Protein AF-A0A2N5ZBF5-F1 (afdb_monomer_lite)

Structure (mmCIF, N/CA/C/O backbone):
data_AF-A0A2N5ZBF5-F1
#
_entry.id   AF-A0A2N5ZBF5-F1
#
loop_
_atom_site.group_PDB
_atom_site.id
_atom_site.type_symbol
_atom_site.label_atom_id
_atom_site.label_alt_id
_atom_site.label_comp_id
_atom_site.label_asym_id
_atom_site.label_entity_id
_atom_site.label_seq_id
_atom_site.pdbx_PDB_ins_code
_atom_site.Cartn_x
_atom_site.Cartn_y
_atom_site.Cartn_z
_atom_site.occupancy
_atom_site.B_iso_or_equiv
_atom_site.auth_seq_id
_atom_site.auth_comp_id
_atom_site.auth_asym_id
_atom_site.auth_atom_id
_atom_site.pdbx_PDB_model_num
ATOM 1 N N . MET A 1 1 ? 8.365 -2.110 -18.775 1.00 57.62 1 MET A N 1
ATOM 2 C CA . MET A 1 1 ? 7.641 -2.642 -17.596 1.00 57.62 1 MET A CA 1
ATOM 3 C C . MET A 1 1 ? 6.980 -1.471 -16.875 1.00 57.62 1 MET A C 1
ATOM 5 O O . MET A 1 1 ? 7.666 -0.491 -16.614 1.00 57.62 1 MET A O 1
ATOM 9 N N . ASN A 1 2 ? 5.666 -1.501 -16.633 1.00 87.31 2 ASN A N 1
ATOM 10 C CA . ASN A 1 2 ? 4.962 -0.366 -16.022 1.00 87.31 2 ASN A CA 1
ATOM 11 C C . ASN A 1 2 ? 5.162 -0.381 -14.496 1.00 87.31 2 ASN A C 1
ATOM 13 O O . ASN A 1 2 ? 4.649 -1.259 -13.809 1.00 87.31 2 ASN A O 1
ATOM 17 N N . ILE A 1 3 ? 5.925 0.581 -13.979 1.00 93.19 3 ILE A N 1
ATOM 18 C CA . ILE A 1 3 ? 6.233 0.727 -12.547 1.00 93.19 3 ILE A CA 1
ATOM 19 C C . ILE A 1 3 ? 4.985 0.915 -11.675 1.00 93.19 3 ILE A C 1
ATOM 21 O O . ILE A 1 3 ? 4.956 0.437 -10.548 1.00 93.19 3 ILE A O 1
ATOM 25 N N . ILE A 1 4 ? 3.938 1.560 -12.203 1.00 94.44 4 ILE A N 1
ATOM 26 C CA . ILE A 1 4 ? 2.671 1.760 -11.489 1.00 94.44 4 ILE A CA 1
ATOM 27 C C . ILE A 1 4 ? 1.976 0.410 -11.313 1.00 94.44 4 ILE A C 1
ATOM 29 O O . ILE A 1 4 ? 1.496 0.113 -10.228 1.00 94.44 4 ILE A O 1
ATOM 33 N N . GLY A 1 5 ? 1.998 -0.437 -12.347 1.00 94.88 5 GLY A N 1
ATOM 34 C CA . GLY A 1 5 ? 1.461 -1.797 -12.276 1.00 94.88 5 GLY A CA 1
ATOM 35 C C . GLY A 1 5 ? 2.232 -2.687 -11.298 1.00 94.88 5 GLY A C 1
ATOM 36 O O . GLY A 1 5 ? 1.622 -3.423 -10.532 1.00 94.88 5 GLY A O 1
ATOM 37 N N . GLN A 1 6 ? 3.565 -2.578 -11.260 1.00 95.81 6 GLN A N 1
ATOM 38 C CA . GLN A 1 6 ? 4.382 -3.294 -10.267 1.00 95.81 6 GLN A CA 1
ATOM 39 C C . GLN A 1 6 ? 4.070 -2.838 -8.839 1.00 95.81 6 GLN A C 1
ATOM 41 O O . GLN A 1 6 ? 3.900 -3.662 -7.945 1.00 95.81 6 GLN A O 1
ATOM 46 N N . MET A 1 7 ? 3.959 -1.526 -8.632 1.00 96.94 7 MET A N 1
ATOM 47 C CA . MET A 1 7 ? 3.633 -0.958 -7.329 1.00 96.94 7 MET A CA 1
ATOM 48 C C . MET A 1 7 ? 2.201 -1.313 -6.904 1.00 96.94 7 MET A C 1
ATOM 50 O O . MET A 1 7 ? 1.982 -1.619 -5.739 1.00 96.94 7 MET A O 1
ATOM 54 N N . ALA A 1 8 ? 1.250 -1.369 -7.842 1.00 96.69 8 ALA A N 1
ATOM 55 C CA . ALA A 1 8 ? -0.112 -1.847 -7.599 1.00 96.69 8 ALA A CA 1
ATOM 56 C C . ALA A 1 8 ? -0.129 -3.330 -7.207 1.00 96.69 8 ALA A C 1
ATOM 58 O O . ALA A 1 8 ? -0.789 -3.698 -6.242 1.00 96.69 8 ALA A O 1
ATOM 59 N N . GLY A 1 9 ? 0.650 -4.173 -7.890 1.00 96.19 9 GLY A N 1
ATOM 60 C CA . GLY A 1 9 ? 0.821 -5.575 -7.501 1.00 96.19 9 GLY A CA 1
ATOM 61 C C . GLY A 1 9 ? 1.390 -5.721 -6.089 1.00 96.19 9 GLY A C 1
ATOM 62 O O . GLY A 1 9 ? 0.895 -6.527 -5.311 1.00 96.19 9 GLY A O 1
ATOM 63 N N . ASN A 1 10 ? 2.366 -4.888 -5.721 1.00 96.69 10 ASN A N 1
ATOM 64 C CA . ASN A 1 10 ? 2.939 -4.899 -4.376 1.00 96.69 10 ASN A CA 1
ATOM 65 C C . ASN A 1 10 ? 1.942 -4.417 -3.305 1.00 96.69 10 ASN A C 1
ATOM 67 O O . ASN A 1 10 ? 1.842 -5.044 -2.258 1.00 96.69 10 ASN A O 1
ATOM 71 N N . VAL A 1 11 ? 1.155 -3.366 -3.579 1.00 96.75 11 VAL A N 1
ATOM 72 C CA . VAL A 1 11 ? 0.045 -2.940 -2.700 1.00 96.75 11 VAL A CA 1
ATOM 73 C C . VAL A 1 11 ? -0.944 -4.084 -2.492 1.00 96.75 11 VAL A C 1
ATOM 75 O O . VAL A 1 11 ? -1.324 -4.363 -1.357 1.00 96.75 11 VAL A O 1
ATOM 78 N N . TRP A 1 12 ? -1.352 -4.742 -3.580 1.00 96.94 12 TRP A N 1
ATOM 79 C CA . TRP A 1 12 ? -2.281 -5.863 -3.525 1.00 96.94 12 TRP A CA 1
ATOM 80 C C . TRP A 1 12 ? -1.713 -7.008 -2.687 1.00 96.94 12 TRP A C 1
ATOM 82 O O . TRP A 1 12 ? -2.403 -7.512 -1.813 1.00 96.94 12 TRP A O 1
ATOM 92 N N . GLN A 1 13 ? -0.440 -7.355 -2.886 1.00 96.81 13 GLN A N 1
ATOM 93 C CA . GLN A 1 13 ? 0.220 -8.417 -2.132 1.00 96.81 13 GLN A CA 1
ATOM 94 C C . GLN A 1 13 ? 0.307 -8.096 -0.633 1.00 96.81 13 GLN A C 1
ATOM 96 O O . GLN A 1 13 ? -0.044 -8.939 0.181 1.00 96.81 13 GLN A O 1
ATOM 101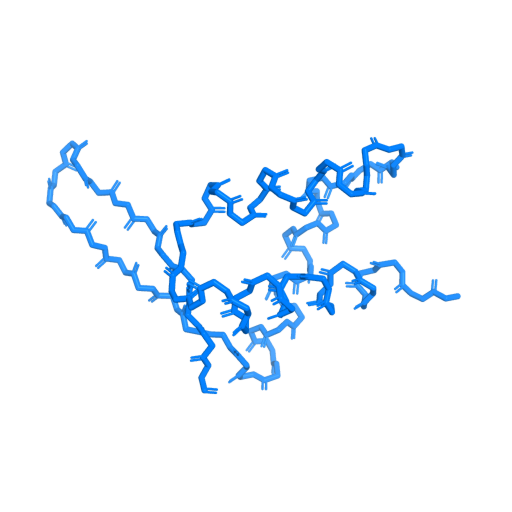 N N . VAL A 1 14 ? 0.675 -6.864 -0.260 1.00 96.44 14 VAL A N 1
ATOM 102 C CA . VAL A 1 14 ? 0.693 -6.433 1.151 1.00 96.44 14 VAL A CA 1
ATOM 103 C C . VAL A 1 14 ? -0.686 -6.593 1.800 1.00 96.44 14 VAL A C 1
ATOM 105 O O . VAL A 1 14 ? -0.780 -7.074 2.924 1.00 96.44 14 VAL A O 1
ATOM 108 N N . LEU A 1 15 ? -1.760 -6.211 1.106 1.00 95.94 15 LEU A N 1
ATOM 109 C CA . LEU A 1 15 ? -3.123 -6.350 1.630 1.00 95.94 15 LEU A CA 1
ATOM 110 C C . LEU A 1 15 ? -3.632 -7.799 1.613 1.00 95.94 15 LEU A C 1
ATOM 112 O O . LEU A 1 15 ? -4.437 -8.168 2.461 1.00 95.94 15 LEU A O 1
ATOM 116 N N . ASN A 1 16 ? -3.1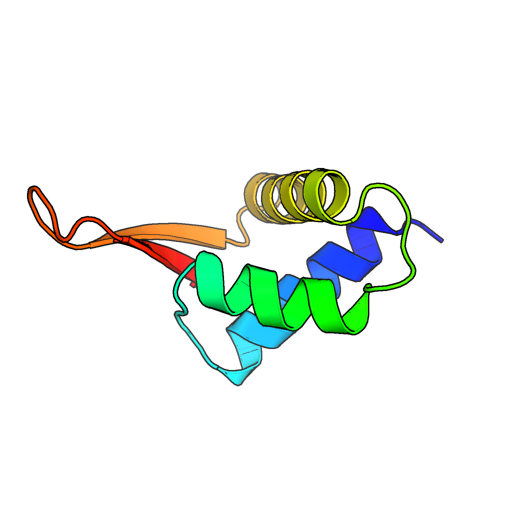80 -8.615 0.664 1.00 96.12 16 ASN A N 1
ATOM 117 C CA . ASN A 1 16 ? -3.507 -10.037 0.599 1.00 96.12 16 ASN A CA 1
ATOM 118 C C . ASN A 1 16 ? -2.864 -10.810 1.760 1.00 96.12 16 ASN A C 1
ATOM 120 O O . ASN A 1 16 ? -3.503 -11.679 2.345 1.00 96.12 16 ASN A O 1
ATOM 124 N N . ASP A 1 17 ? -1.619 -10.473 2.101 1.00 95.38 17 ASP A N 1
ATOM 125 C CA . ASP A 1 17 ? -0.848 -11.181 3.123 1.00 95.38 17 ASP A CA 1
ATOM 126 C C . ASP A 1 17 ? -1.219 -10.714 4.544 1.00 95.38 17 ASP A C 1
ATOM 128 O O . ASP A 1 17 ? -1.359 -11.535 5.450 1.00 95.38 17 ASP A O 1
ATOM 132 N N . ASP A 1 18 ? -1.423 -9.404 4.741 1.00 93.44 18 ASP A N 1
ATOM 133 C CA . ASP A 1 18 ? -1.673 -8.800 6.061 1.00 93.44 18 ASP A CA 1
ATOM 134 C C . ASP A 1 18 ? -3.153 -8.447 6.328 1.00 93.44 18 ASP A C 1
ATOM 136 O O . ASP A 1 18 ? -3.494 -7.961 7.414 1.00 93.44 18 ASP A O 1
ATOM 140 N N . GLY A 1 19 ? -4.035 -8.638 5.344 1.00 92.94 19 GLY A N 1
ATOM 141 C CA . GLY A 1 19 ? -5.442 -8.241 5.406 1.00 92.94 19 GLY A CA 1
ATOM 142 C C . GLY A 1 19 ? -5.650 -6.721 5.387 1.00 92.94 19 GLY A C 1
ATOM 143 O O . GLY A 1 19 ? -4.847 -5.955 4.849 1.00 92.94 19 GLY A O 1
ATOM 144 N N . GLN A 1 20 ? -6.752 -6.259 5.993 1.00 94.50 20 GLN A N 1
ATOM 145 C CA . GLN A 1 20 ? -7.050 -4.830 6.108 1.00 94.50 20 GLN A CA 1
ATOM 146 C C . GLN A 1 20 ? -5.929 -4.104 6.871 1.00 94.50 20 GLN A C 1
ATOM 148 O O . GLN A 1 20 ? -5.639 -4.412 8.029 1.00 94.50 20 GLN A O 1
ATOM 153 N N . GLN A 1 21 ? -5.342 -3.075 6.260 1.00 95.94 21 GLN A N 1
ATOM 154 C CA . GLN A 1 21 ? -4.236 -2.307 6.841 1.00 95.94 21 GLN A CA 1
ATOM 155 C C . GLN A 1 21 ? -4.491 -0.803 6.747 1.00 95.94 21 GLN A C 1
ATOM 157 O O . GLN A 1 21 ? -5.214 -0.317 5.875 1.00 95.94 21 GLN A O 1
ATOM 162 N N . GLN A 1 22 ? -3.882 -0.023 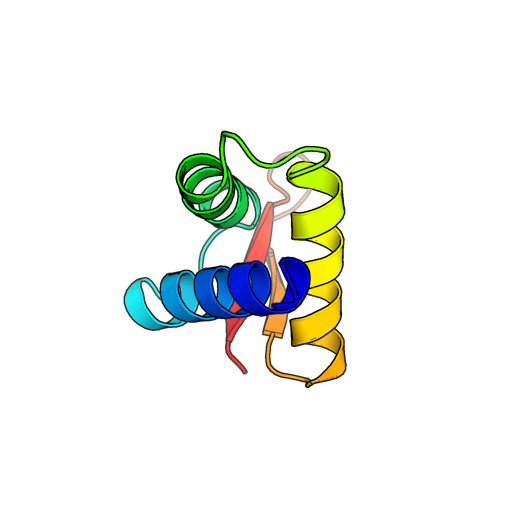7.643 1.00 95.75 22 GLN A N 1
ATOM 163 C CA . GLN A 1 22 ? -3.980 1.431 7.557 1.00 95.75 22 GLN A CA 1
ATOM 164 C C . GLN A 1 22 ? -3.243 1.928 6.305 1.00 95.75 22 GLN A C 1
ATOM 166 O O . GLN A 1 22 ? -2.113 1.513 6.048 1.00 95.75 22 GLN A O 1
ATOM 171 N N . TYR A 1 23 ? -3.815 2.897 5.584 1.00 95.31 23 TYR A N 1
ATOM 172 C CA . TYR A 1 23 ? -3.207 3.489 4.381 1.00 95.31 23 TYR A CA 1
ATOM 173 C C . TYR A 1 23 ? -1.739 3.887 4.595 1.00 95.31 23 TYR A C 1
ATOM 175 O O . TYR A 1 23 ? -0.882 3.629 3.752 1.00 95.31 23 TYR A O 1
ATOM 183 N N . LYS A 1 24 ? -1.433 4.479 5.758 1.00 94.62 24 LYS A N 1
ATOM 184 C CA . LYS A 1 24 ? -0.071 4.885 6.127 1.00 94.62 24 LYS A CA 1
ATOM 185 C C . LYS A 1 24 ? 0.894 3.693 6.204 1.00 94.62 24 LYS A C 1
ATOM 187 O O . LYS A 1 24 ? 2.000 3.796 5.690 1.00 94.62 24 LYS A O 1
ATOM 192 N N . GLN A 1 25 ? 0.466 2.576 6.791 1.00 95.44 25 GLN A N 1
ATOM 193 C CA . GLN A 1 25 ? 1.291 1.372 6.937 1.00 95.44 25 GLN A CA 1
ATOM 194 C C . GLN A 1 25 ? 1.561 0.716 5.580 1.00 95.44 25 GLN A C 1
ATOM 196 O O . GLN A 1 25 ? 2.698 0.355 5.286 1.00 95.44 25 GLN A O 1
ATOM 201 N N . VAL A 1 26 ? 0.537 0.623 4.722 1.00 96.44 26 VAL A N 1
ATOM 202 C CA . VAL A 1 26 ? 0.698 0.110 3.351 1.00 96.44 26 VAL A CA 1
ATOM 203 C C . VAL A 1 26 ? 1.649 1.003 2.558 1.00 96.44 26 VAL A C 1
ATOM 205 O O . VAL A 1 26 ? 2.573 0.503 1.922 1.00 96.44 26 VAL A O 1
ATOM 208 N N . LYS A 1 27 ? 1.480 2.330 2.647 1.00 96.62 27 LYS A N 1
ATOM 209 C CA . LYS A 1 27 ? 2.382 3.297 2.011 1.00 96.62 27 LYS A CA 1
ATOM 210 C C . LYS A 1 27 ? 3.828 3.074 2.450 1.00 96.62 27 LYS A C 1
ATOM 212 O O . LYS A 1 27 ? 4.697 2.983 1.595 1.00 96.62 27 LYS A O 1
ATOM 217 N N . GLU A 1 28 ? 4.098 2.964 3.746 1.00 96.38 28 GLU A N 1
ATOM 218 C CA . GLU A 1 28 ? 5.459 2.758 4.263 1.00 96.38 28 GLU A CA 1
ATOM 219 C C . GLU A 1 28 ? 6.090 1.456 3.739 1.00 96.38 28 GLU A C 1
ATOM 221 O O . GLU A 1 28 ? 7.187 1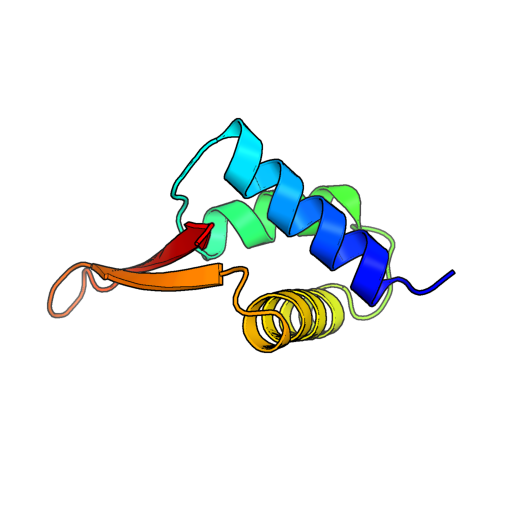.502 3.183 1.00 96.38 28 GLU A O 1
ATOM 226 N N . LYS A 1 29 ? 5.375 0.323 3.817 1.00 96.00 29 LYS A N 1
ATOM 227 C CA . LYS A 1 29 ? 5.854 -0.985 3.323 1.00 96.00 29 LYS A CA 1
ATOM 228 C C . LYS A 1 29 ? 6.175 -0.965 1.825 1.00 96.00 29 LYS A C 1
ATOM 230 O O . LYS A 1 29 ? 7.233 -1.428 1.392 1.00 96.00 29 LYS A O 1
ATOM 235 N N . VAL A 1 30 ? 5.276 -0.391 1.026 1.00 96.25 30 VAL A N 1
ATOM 236 C CA . VAL A 1 30 ? 5.448 -0.327 -0.429 1.00 96.25 30 VAL A CA 1
ATOM 237 C C . VAL A 1 30 ? 6.576 0.645 -0.782 1.00 96.25 30 VAL A C 1
ATOM 239 O O . VAL A 1 30 ? 7.462 0.311 -1.563 1.00 96.25 30 VAL A O 1
ATOM 242 N N . LEU A 1 31 ? 6.613 1.839 -0.188 1.00 95.94 31 LEU A N 1
ATOM 243 C CA . LEU A 1 31 ? 7.642 2.831 -0.510 1.00 95.94 31 LEU A CA 1
ATOM 244 C C . LEU A 1 31 ? 9.056 2.410 -0.096 1.00 95.94 31 LEU A C 1
ATOM 246 O O . LEU A 1 31 ? 9.999 2.855 -0.751 1.00 95.94 31 LEU A O 1
ATOM 250 N N . GLU A 1 32 ? 9.212 1.568 0.929 1.00 96.06 32 GLU A N 1
ATOM 251 C CA . GLU A 1 32 ? 10.509 0.964 1.264 1.00 96.06 32 GLU A CA 1
ATOM 252 C C . GLU A 1 32 ? 10.984 0.025 0.146 1.00 96.06 32 GLU A C 1
ATOM 254 O O . GLU A 1 32 ? 12.127 0.121 -0.303 1.00 96.06 32 GLU A O 1
ATOM 259 N N . THR A 1 33 ? 10.081 -0.802 -0.393 1.00 94.81 33 THR A N 1
ATOM 260 C CA . THR A 1 33 ? 10.368 -1.688 -1.538 1.00 94.81 33 THR A CA 1
ATOM 261 C C . THR A 1 33 ? 10.792 -0.899 -2.784 1.00 94.81 33 THR A C 1
ATOM 263 O O . THR A 1 33 ? 11.666 -1.325 -3.536 1.00 94.81 33 THR A O 1
ATOM 266 N N . PHE A 1 34 ? 10.215 0.288 -2.992 1.00 94.69 34 PHE A N 1
ATOM 267 C CA . PHE A 1 34 ? 10.482 1.152 -4.148 1.00 94.69 34 PHE A CA 1
ATOM 268 C C . PHE A 1 34 ? 11.318 2.391 -3.797 1.00 94.69 34 PHE A C 1
ATOM 270 O O . PHE A 1 34 ? 11.171 3.438 -4.434 1.00 94.69 34 PHE A O 1
ATOM 277 N N . LYS A 1 35 ? 12.193 2.316 -2.788 1.00 94.56 35 LYS A N 1
ATOM 278 C CA . LYS A 1 35 ? 12.839 3.512 -2.224 1.00 94.56 35 LYS A CA 1
ATOM 279 C C . LYS A 1 35 ? 13.682 4.327 -3.204 1.00 94.56 35 LYS A C 1
ATOM 281 O O . LYS A 1 35 ? 13.632 5.554 -3.117 1.00 94.56 35 LYS A O 1
ATOM 286 N N . GLU A 1 36 ? 14.333 3.658 -4.154 1.00 95.31 36 GLU A N 1
ATOM 287 C CA . GLU A 1 36 ? 15.151 4.258 -5.221 1.00 95.31 36 GLU A CA 1
ATOM 288 C C . GLU A 1 36 ? 14.311 4.762 -6.410 1.00 95.31 36 GLU A C 1
ATOM 290 O O . GLU A 1 36 ? 14.835 5.332 -7.364 1.00 95.31 36 GLU A O 1
ATOM 295 N N . THR A 1 37 ? 12.989 4.548 -6.392 1.00 93.75 37 THR A N 1
ATOM 296 C CA . THR A 1 37 ? 12.113 4.950 -7.496 1.00 93.75 37 THR A CA 1
ATOM 297 C C . THR A 1 37 ? 11.849 6.460 -7.445 1.00 93.75 37 THR A C 1
ATOM 299 O O . THR A 1 37 ? 11.301 6.959 -6.454 1.00 93.75 37 THR A O 1
ATOM 302 N N . PRO A 1 38 ? 12.134 7.211 -8.526 1.00 94.25 38 PRO A N 1
ATOM 303 C CA . PRO A 1 38 ? 11.774 8.620 -8.609 1.00 94.25 38 PRO A CA 1
ATOM 304 C C . PRO A 1 38 ? 10.265 8.796 -8.488 1.00 94.25 38 PRO A C 1
ATOM 306 O O . PRO A 1 38 ? 9.497 8.014 -9.055 1.00 94.25 38 PRO A O 1
ATOM 309 N N . MET A 1 39 ? 9.829 9.846 -7.789 1.00 94.81 39 MET A N 1
ATOM 310 C CA . MET A 1 39 ? 8.401 10.161 -7.651 1.00 94.81 39 MET A CA 1
ATOM 311 C C . MET A 1 39 ? 7.585 9.012 -7.018 1.00 94.81 39 MET A C 1
ATOM 313 O O . MET A 1 39 ? 6.390 8.877 -7.287 1.00 94.81 39 MET A O 1
ATOM 317 N N . LYS A 1 40 ? 8.209 8.169 -6.176 1.00 95.00 40 LYS A N 1
ATOM 318 C CA . LYS A 1 40 ? 7.579 6.982 -5.565 1.00 95.00 40 LYS A CA 1
ATOM 319 C C . LYS A 1 40 ? 6.246 7.268 -4.874 1.00 95.00 40 LYS A C 1
ATOM 321 O O . LYS A 1 40 ? 5.324 6.477 -5.004 1.00 95.00 40 LYS A O 1
ATOM 326 N N . GLU A 1 41 ? 6.095 8.422 -4.227 1.00 95.12 41 GLU A N 1
ATOM 327 C CA . GLU A 1 41 ? 4.830 8.799 -3.583 1.00 95.12 41 GLU A CA 1
ATOM 328 C C . GLU A 1 41 ? 3.690 9.043 -4.579 1.00 95.12 41 GLU A C 1
ATOM 330 O O . GLU A 1 41 ? 2.571 8.577 -4.375 1.00 95.12 41 GLU A O 1
ATOM 335 N N . GLN A 1 42 ? 3.973 9.740 -5.680 1.00 96.25 42 GLN A N 1
ATOM 336 C CA . GLN A 1 42 ? 2.989 10.003 -6.734 1.00 96.25 42 GLN A CA 1
ATOM 337 C C . GLN A 1 42 ? 2.650 8.708 -7.475 1.00 96.25 42 GLN A C 1
ATOM 339 O O . GLN A 1 42 ? 1.495 8.449 -7.800 1.00 96.25 42 GLN A O 1
ATOM 344 N N . ARG A 1 43 ? 3.655 7.852 -7.689 1.00 95.75 43 ARG A N 1
ATOM 345 C CA . ARG A 1 43 ? 3.470 6.517 -8.270 1.00 95.75 43 ARG A CA 1
ATOM 346 C C . ARG A 1 43 ? 2.646 5.608 -7.370 1.00 95.75 43 ARG A C 1
ATOM 348 O O . ARG A 1 43 ? 1.808 4.882 -7.890 1.00 95.75 43 ARG A O 1
ATOM 355 N N . PHE A 1 44 ? 2.805 5.710 -6.053 1.00 96.94 44 PHE A N 1
ATOM 356 C CA . PHE A 1 44 ? 1.978 4.993 -5.088 1.00 96.94 44 PHE A CA 1
ATOM 357 C C . PHE A 1 44 ? 0.521 5.444 -5.168 1.00 96.94 44 PHE A C 1
ATOM 359 O O . PHE A 1 44 ? -0.370 4.608 -5.272 1.00 96.94 44 PHE A O 1
ATOM 366 N N . ALA A 1 45 ? 0.265 6.755 -5.226 1.00 96.25 45 ALA A N 1
ATOM 367 C CA . ALA A 1 45 ? -1.091 7.267 -5.428 1.00 96.25 45 ALA A CA 1
ATOM 368 C C . ALA A 1 45 ? -1.708 6.765 -6.750 1.00 96.25 45 ALA A C 1
ATOM 370 O O . ALA A 1 45 ? -2.864 6.344 -6.771 1.00 96.25 45 ALA A O 1
ATOM 371 N N . MET A 1 46 ? -0.927 6.727 -7.838 1.00 96.50 46 MET A N 1
ATOM 372 C CA . MET A 1 46 ? -1.372 6.150 -9.113 1.00 96.50 46 MET A CA 1
ATOM 373 C C . MET A 1 46 ? -1.625 4.638 -9.025 1.00 96.50 46 MET A C 1
ATOM 375 O O . MET A 1 46 ? -2.559 4.148 -9.650 1.00 96.50 46 MET A O 1
ATOM 379 N N . ALA A 1 47 ? -0.832 3.900 -8.246 1.00 96.81 47 ALA A N 1
ATOM 380 C CA . ALA A 1 47 ? -1.007 2.465 -8.028 1.00 96.81 47 ALA A CA 1
ATOM 381 C C . ALA A 1 47 ? -2.294 2.158 -7.249 1.00 96.81 47 ALA A C 1
ATOM 383 O O . ALA A 1 47 ? -3.048 1.266 -7.632 1.00 96.81 47 ALA A O 1
ATOM 384 N N . ILE A 1 48 ? -2.592 2.947 -6.214 1.00 96.56 48 ILE A N 1
ATOM 385 C CA . ILE A 1 48 ? -3.869 2.887 -5.492 1.00 96.56 48 ILE A CA 1
ATOM 386 C C . ILE A 1 48 ? -5.032 3.178 -6.448 1.00 96.56 48 ILE A C 1
ATOM 388 O O . ILE A 1 48 ? -5.995 2.417 -6.491 1.00 96.56 48 ILE A O 1
ATOM 392 N N . GLY A 1 49 ? -4.919 4.232 -7.265 1.00 95.56 49 GLY A N 1
ATOM 393 C CA . GLY A 1 49 ? -5.917 4.562 -8.285 1.00 95.56 49 GLY A CA 1
ATOM 394 C C . GLY A 1 49 ? -6.107 3.455 -9.326 1.00 95.56 49 GLY A C 1
ATOM 395 O O . GLY A 1 49 ? -7.231 3.203 -9.750 1.00 95.56 49 GLY A O 1
ATOM 396 N N . TRP A 1 50 ? -5.035 2.749 -9.700 1.00 96.00 50 TRP A N 1
ATOM 397 C CA . TRP A 1 50 ? -5.109 1.597 -10.598 1.00 96.00 50 TRP A CA 1
ATOM 398 C C . TRP A 1 50 ? -5.949 0.468 -9.997 1.00 96.00 50 TRP A C 1
ATOM 400 O O . TRP A 1 50 ? -6.846 -0.041 -10.664 1.00 96.00 50 TRP A O 1
ATOM 410 N N . LEU A 1 51 ? -5.695 0.100 -8.738 1.00 95.81 51 LEU A N 1
ATOM 411 C CA . LEU A 1 51 ? -6.461 -0.946 -8.051 1.00 95.81 51 LEU A CA 1
ATOM 412 C C . LEU A 1 51 ? -7.918 -0.534 -7.823 1.00 95.81 51 LEU A C 1
ATOM 414 O O . LEU A 1 51 ? -8.816 -1.351 -8.007 1.00 95.81 51 LEU A O 1
ATOM 418 N N . ALA A 1 52 ? -8.159 0.736 -7.487 1.00 94.81 52 ALA A N 1
ATOM 419 C CA . ALA A 1 52 ? -9.506 1.281 -7.350 1.00 94.81 52 ALA A CA 1
ATOM 420 C C . ALA A 1 52 ? -10.277 1.243 -8.680 1.00 94.81 52 ALA A C 1
ATOM 422 O O . ALA A 1 52 ? -11.450 0.882 -8.699 1.00 94.81 52 ALA A O 1
ATOM 423 N N . ARG A 1 53 ? -9.611 1.548 -9.805 1.00 94.94 53 ARG A N 1
ATOM 424 C CA . ARG A 1 53 ? -10.200 1.451 -11.152 1.00 94.94 53 ARG A CA 1
ATOM 425 C C . ARG A 1 53 ? -10.640 0.027 -11.492 1.00 94.94 53 ARG A C 1
ATOM 427 O O . ARG A 1 53 ? -11.615 -0.145 -12.209 1.00 94.94 53 ARG A O 1
ATOM 434 N N . GLU A 1 54 ? -9.907 -0.973 -11.013 1.00 94.94 54 GLU A N 1
ATOM 435 C CA . GLU A 1 54 ? -10.219 -2.394 -11.215 1.00 94.94 54 GLU A CA 1
ATOM 436 C C . GLU A 1 54 ? -11.166 -2.960 -10.144 1.00 94.94 54 GLU A C 1
ATOM 438 O O . GLU A 1 54 ? -11.346 -4.171 -10.084 1.00 94.94 54 GLU A O 1
ATOM 443 N N . GLU A 1 55 ? -11.743 -2.107 -9.290 1.00 94.00 55 GLU A N 1
ATOM 444 C CA . GLU A 1 55 ? -12.600 -2.495 -8.164 1.00 94.00 55 GLU A CA 1
ATOM 445 C C . GLU A 1 55 ? -11.951 -3.490 -7.186 1.00 94.00 55 GLU A C 1
ATOM 447 O O . GLU A 1 55 ? -12.646 -4.229 -6.501 1.00 94.00 55 GLU A O 1
ATOM 452 N N . LYS A 1 56 ? -10.618 -3.510 -7.077 1.00 94.00 56 LYS A N 1
ATOM 453 C CA . LYS A 1 56 ? -9.883 -4.456 -6.212 1.00 94.00 56 LYS A CA 1
ATOM 454 C C . LYS A 1 56 ? -9.673 -3.959 -4.785 1.00 94.00 56 LYS A C 1
ATOM 456 O O . LYS A 1 56 ? -9.028 -4.644 -3.997 1.00 94.00 56 LYS A O 1
ATOM 461 N N . LEU A 1 57 ? -10.118 -2.743 -4.476 1.00 94.38 57 LEU A N 1
ATOM 462 C CA . LEU A 1 57 ? -9.724 -2.035 -3.263 1.00 94.38 57 LEU A CA 1
ATOM 463 C C . LEU A 1 57 ? -10.906 -1.257 -2.677 1.00 94.38 57 LEU A C 1
ATOM 465 O O . LEU A 1 57 ? -11.511 -0.435 -3.365 1.00 94.38 57 LEU A O 1
ATOM 469 N N . ASN A 1 58 ? -11.192 -1.496 -1.400 1.00 94.06 58 ASN A N 1
ATOM 470 C CA . ASN A 1 58 ? -12.156 -0.764 -0.589 1.00 94.06 58 ASN A CA 1
ATOM 471 C C . ASN A 1 58 ? -11.439 0.223 0.343 1.00 94.06 58 ASN A C 1
ATOM 473 O O . ASN A 1 58 ? -10.403 -0.082 0.942 1.00 94.06 58 ASN A O 1
ATOM 477 N N . PHE A 1 59 ? -12.024 1.411 0.491 1.00 94.38 59 PHE A N 1
ATOM 478 C CA . PHE A 1 59 ?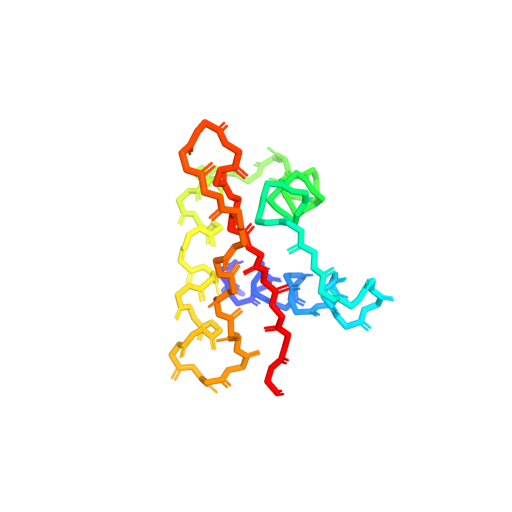 -11.543 2.457 1.391 1.00 94.38 59 PHE A CA 1
ATOM 479 C C . PHE A 1 59 ? -12.429 2.490 2.630 1.00 94.38 59 PHE A C 1
ATOM 481 O O . PHE A 1 59 ? -13.608 2.828 2.544 1.00 94.38 59 PHE A O 1
ATOM 488 N N . VAL A 1 60 ? -11.859 2.139 3.781 1.00 93.62 60 VAL A N 1
ATOM 489 C CA . VAL A 1 60 ? -12.598 2.052 5.043 1.00 93.62 60 VAL A CA 1
ATOM 490 C C . VAL A 1 60 ? -12.158 3.188 5.956 1.00 93.62 60 VAL A C 1
ATOM 492 O O . VAL A 1 60 ? -11.025 3.241 6.436 1.00 93.62 60 VAL A O 1
ATOM 495 N N . GLU A 1 61 ? -13.065 4.123 6.203 1.00 92.12 61 GLU A N 1
ATOM 496 C CA . GLU A 1 61 ? -12.849 5.217 7.142 1.00 92.12 61 GLU A CA 1
ATOM 497 C C . GLU A 1 61 ? -13.234 4.757 8.551 1.00 92.12 61 GLU A C 1
ATOM 499 O O . GLU A 1 61 ? -14.376 4.371 8.801 1.00 92.12 61 GLU A O 1
ATOM 504 N N . GLN A 1 62 ? -12.295 4.799 9.497 1.00 90.75 62 GLN A N 1
ATOM 505 C CA . GLN A 1 62 ? -12.571 4.453 10.891 1.00 90.75 62 GLN A CA 1
ATOM 506 C C . GLN A 1 62 ? -12.186 5.588 11.839 1.00 90.75 62 GLN A C 1
ATOM 508 O O . GLN A 1 62 ? -11.133 6.215 11.715 1.00 90.75 62 GLN A O 1
ATOM 513 N N . GLY A 1 63 ? -13.030 5.808 12.847 1.00 86.94 63 GLY A N 1
ATOM 514 C CA . GLY A 1 63 ? -12.822 6.800 13.902 1.00 86.94 63 GLY A CA 1
ATOM 515 C C . GLY A 1 63 ? -13.672 8.064 13.747 1.00 86.94 63 GLY A C 1
ATOM 516 O O . GLY A 1 63 ? -14.365 8.268 12.757 1.00 86.94 63 GLY A O 1
ATOM 517 N N . LYS A 1 64 ? -13.645 8.918 14.777 1.00 80.50 64 LYS A N 1
ATOM 518 C CA . LYS A 1 64 ? -14.346 10.213 14.813 1.00 80.50 64 LYS A CA 1
ATOM 519 C C . LYS A 1 64 ? -13.414 11.304 15.347 1.00 80.50 64 LYS A C 1
ATOM 521 O O . LYS A 1 64 ? -12.589 11.049 16.231 1.00 80.50 64 LYS A O 1
ATOM 526 N N . GLY A 1 65 ? -13.540 12.523 14.820 1.00 82.25 65 GLY A N 1
ATOM 527 C CA . GLY A 1 65 ? -12.743 13.683 15.237 1.00 82.25 65 GLY A CA 1
ATOM 528 C C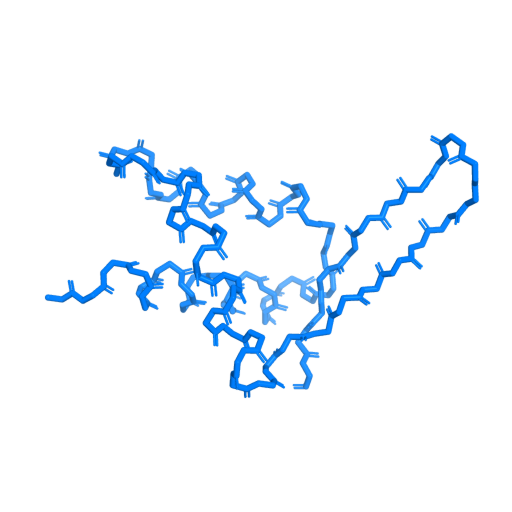 . GLY A 1 65 ? -11.235 13.474 15.042 1.00 82.25 65 GLY A C 1
ATOM 529 O O . GLY A 1 65 ? -10.791 13.043 13.984 1.00 82.25 65 GLY A O 1
ATOM 530 N N . LYS A 1 66 ? -10.432 13.730 16.084 1.00 79.81 66 LYS A N 1
ATOM 531 C CA . LYS A 1 66 ? -8.954 13.640 16.038 1.00 79.81 66 LYS A CA 1
ATOM 532 C C . LYS A 1 66 ? -8.387 12.227 15.799 1.00 79.81 66 LYS A C 1
ATOM 534 O O . LYS A 1 66 ? -7.179 12.089 15.644 1.00 79.81 66 LYS A O 1
ATOM 539 N N . ARG A 1 67 ? -9.216 11.174 15.811 1.00 82.50 67 ARG A N 1
ATOM 540 C CA . ARG A 1 67 ? -8.792 9.770 15.618 1.00 82.50 67 ARG A CA 1
ATOM 541 C C . ARG A 1 67 ? -9.218 9.174 14.274 1.00 82.50 67 ARG A C 1
ATOM 543 O O . ARG A 1 67 ? -9.189 7.956 14.134 1.00 82.50 67 ARG A O 1
ATOM 550 N N . TYR A 1 68 ? -9.613 10.003 13.314 1.00 87.94 68 TYR A N 1
ATOM 551 C CA . TYR A 1 68 ? -9.933 9.548 11.965 1.00 87.94 68 TYR A CA 1
ATOM 552 C C . TYR A 1 68 ? -8.714 8.877 11.302 1.00 87.94 68 TYR A C 1
ATOM 554 O O . TYR A 1 68 ? -7.605 9.420 11.316 1.00 87.94 68 TYR A O 1
ATOM 562 N N . ARG A 1 69 ? -8.916 7.681 10.745 1.00 91.62 69 ARG A N 1
ATOM 563 C CA . ARG A 1 69 ? -7.907 6.899 10.023 1.00 91.62 69 ARG A CA 1
ATOM 564 C C . ARG A 1 69 ? -8.529 6.260 8.787 1.00 91.62 69 ARG A C 1
ATOM 566 O O . ARG A 1 69 ? -9.627 5.719 8.852 1.00 91.62 69 ARG A O 1
ATOM 573 N N . LEU A 1 70 ? -7.769 6.274 7.696 1.00 94.12 70 LEU A N 1
ATOM 574 C CA . LEU A 1 70 ? -8.102 5.576 6.461 1.00 94.12 70 LEU A CA 1
ATOM 575 C C . LEU A 1 70 ? -7.440 4.196 6.435 1.00 94.12 70 LEU A C 1
ATOM 577 O O . LEU A 1 70 ? -6.224 4.082 6.629 1.00 94.12 70 LEU A O 1
ATOM 581 N N . PHE A 1 71 ? -8.239 3.177 6.156 1.00 95.25 71 PHE A N 1
ATOM 582 C CA . PHE A 1 71 ? -7.824 1.800 5.949 1.00 95.25 71 PHE A CA 1
ATOM 583 C C . PHE A 1 71 ? -8.080 1.378 4.506 1.00 95.25 71 PHE A C 1
ATOM 585 O O . PHE A 1 71 ? -8.959 1.911 3.827 1.00 95.25 71 PHE A O 1
ATOM 592 N N . LEU A 1 72 ? -7.267 0.432 4.059 1.00 95.25 72 LEU A N 1
ATOM 593 C CA . LEU A 1 72 ? -7.354 -0.212 2.763 1.00 95.25 72 LEU A CA 1
ATOM 594 C C . LEU A 1 72 ? -7.667 -1.686 2.991 1.00 95.25 72 LEU A C 1
ATOM 596 O O . LEU A 1 72 ? -7.047 -2.326 3.842 1.00 95.25 72 LEU A O 1
ATOM 600 N N . GLU A 1 73 ? -8.614 -2.198 2.223 1.00 94.56 73 GLU A N 1
ATOM 601 C CA . GLU A 1 73 ? -9.034 -3.595 2.231 1.00 94.56 73 GLU A CA 1
ATOM 602 C C . GLU A 1 73 ? -9.160 -4.076 0.783 1.00 94.56 73 GLU A C 1
ATOM 604 O O . GLU A 1 73 ? -9.511 -3.286 -0.096 1.00 94.56 73 GLU A O 1
ATOM 609 N N . LEU A 1 74 ? -8.850 -5.343 0.511 1.00 94.44 74 LEU A N 1
ATOM 610 C CA . LEU A 1 74 ? -9.156 -5.931 -0.794 1.00 94.44 74 LEU A CA 1
ATOM 611 C C . LEU A 1 74 ? -10.654 -6.226 -0.892 1.00 94.44 74 LEU A C 1
ATOM 613 O O . LEU A 1 74 ? -11.288 -6.564 0.104 1.00 94.44 74 LEU A O 1
ATOM 617 N N . LYS A 1 75 ? -11.210 -6.064 -2.091 1.00 89.44 75 LYS A N 1
ATOM 618 C CA . LYS A 1 75 ? -12.603 -6.421 -2.380 1.00 89.44 75 LYS A CA 1
ATOM 619 C C . LYS A 1 75 ? -12.736 -7.901 -2.720 1.00 89.44 75 LYS A C 1
ATOM 621 O O . LYS A 1 75 ? -11.803 -8.433 -3.366 1.00 89.44 75 LYS A O 1
#

Organism: Muiribacterium halophilum (NCBI:txid2053465)

Foldseek 3Di:
DDPLCVLLVQLLVCCVVVPKDFPVVSLVVSCVVVVVPPPSVVSNVSSVVVCVVVVQWDWDWDDDDPPTTIIIGTD

Secondary structure (DSSP, 8-state):
--HHHHHHHHHHHHHHHH-SEEHHHHHHHHHHHTTTSTTHHHHHHHHHHHHHHTT-EEEEEE-SGGG-EEEEEE-

pLDDT: mean 93.56, std 5.56, range [57.62, 96.94]

InterPro domains:
  IPR019707 MJ1608-like [PF10771] (2-63)
  IPR036388 Winged helix-like DNA-binding domain superfamily [G3DSA:1.10.10.10] (1-75)

Sequence (75 aa):
MNIIGQMAGNVWQVLNDDGQQQYKQVKEKVLETFKETPMKEQRFAMAIGWLAREEKLNFVEQGKGKRYRLFLELK

Radius of gyration: 12.22 Å; chains: 1; bounding box: 30×25×34 Å